Protein AF-A0A7S1D032-F1 (afdb_monomer)

pLDDT: mean 94.47, std 6.6, range [49.38, 98.5]

Radius of gyration: 14.84 Å; Cα contacts (8 Å, |Δi|>4): 258; chains: 1; bounding box: 44×25×44 Å

Secondary structure (DSSP, 8-state):
-EEEEEEEEEEEEEEEE-TTS-EEEEEEEEEEETTEEEEEEEETHHHHHHHHHHHTT-EEEEEEEEEEEETTTEEEEEEEEEEEEEESP-S-TTSPPPPS---TT-BGGG--GGGTTT-

Sequence (119 aa):
GCLCRLVGDVNVVVDKLRVDRSRVRLAEVSVGDETGTVSLRARDDQIDVLQEVSQRSGAVVLRNCTLELFQGKHIRLAVTKWGKLSTYPDSVASTPPPPSTMNRNRNFSLIDLSLVASE

Mean predicted aligned error: 3.56 Å

Foldseek 3Di:
DKDKWWWADWAWPDWDQDPVRDTWTWIFIWIFAPVATATAIDIDVRSVQSVVRHVVRFIKMKAQWDWDDDVNFFTYIYRDPPMDIDGPPPPDPPDDDYHPDHDHVHYRRPGGVVVVVVD

Nearest PDB structures (foldseek):
  8oej-assembly1_D  TM=6.886E-01  e=6.478E-03  Pyrococcus abyssi
  8aaj-assembly1_A  TM=7.249E-01  e=1.048E-02  Pyrococcus abyssi GE5
  8oel-assembly1_D  TM=6.886E-01  e=9.938E-03  Pyrococcus abyssi
  8aa9-assembly1_B  TM=6.914E-01  e=1.167E-02  Pyrococcus abyssi GE5
  8c5z-assembly1_A  TM=6.652E-01  e=2.897E-02  Pyrococcus abyssi

InterPro domains:
  IPR012340 Nucleic acid-binding, OB-fold [G3DSA:2.40.50.140] (2-110)
  IPR012340 Nucleic acid-binding, OB-fold [SSF50249] (15-94)
  IPR048970 Single-stranded DNA binding protein Ssb-like, OB fold [PF21473] (19-86)

Solvent-accessible surface area (backbone atoms only — not comparable to full-atom values): 6580 Å² total; per-residue (Å²): 119,73,45,48,27,31,36,48,59,74,45,77,77,40,79,45,76,45,96,88,67,50,72,49,39,32,25,47,25,38,31,27,24,70,89,19,25,36,32,30,58,33,48,52,73,52,43,58,56,48,48,58,30,25,78,67,67,31,31,35,36,39,30,51,61,44,80,44,68,48,93,80,30,21,47,27,37,35,69,40,98,87,29,48,82,43,56,60,86,73,90,51,90,85,60,66,75,61,53,92,47,60,28,77,91,41,48,56,38,72,45,54,47,64,74,62,75,73,114

Structure (mmCIF, N/CA/C/O backbone):
data_AF-A0A7S1D032-F1
#
_entry.id   AF-A0A7S1D032-F1
#
loop_
_atom_site.group_PDB
_atom_site.id
_atom_site.type_symbol
_atom_site.label_atom_id
_atom_site.label_alt_id
_atom_site.label_comp_id
_atom_site.label_asym_id
_atom_site.label_entity_id
_atom_site.label_seq_id
_atom_site.pdbx_PDB_ins_code
_atom_site.Cartn_x
_atom_site.Cartn_y
_atom_site.Cartn_z
_atom_site.occupancy
_atom_site.B_iso_or_equiv
_atom_site.auth_seq_id
_atom_site.auth_comp_id
_atom_site.auth_asym_id
_atom_site.auth_atom_id
_atom_site.pdbx_PDB_model_num
ATOM 1 N N . GLY A 1 1 ? -0.902 15.199 6.324 1.00 68.06 1 GLY A N 1
ATOM 2 C CA . GLY A 1 1 ? -0.814 14.226 7.433 1.00 68.06 1 GLY A CA 1
ATOM 3 C C . GLY A 1 1 ? 0.009 13.026 7.003 1.00 68.06 1 GLY A C 1
ATOM 4 O O . GLY A 1 1 ? 0.140 12.807 5.802 1.00 68.06 1 GLY A O 1
ATOM 5 N N . CYS A 1 2 ? 0.589 12.287 7.950 1.00 85.19 2 CYS A N 1
ATOM 6 C CA . CYS A 1 2 ? 1.261 11.011 7.684 1.00 85.19 2 CYS A CA 1
ATOM 7 C C . CYS A 1 2 ? 0.468 9.864 8.3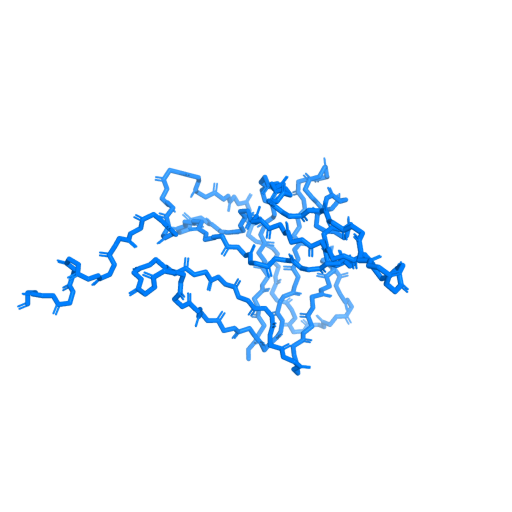24 1.00 85.19 2 CYS A C 1
ATOM 9 O O . CYS A 1 2 ? -0.165 10.061 9.360 1.00 85.19 2 CYS A O 1
ATOM 11 N N . LEU A 1 3 ? 0.475 8.693 7.692 1.00 91.31 3 LEU A N 1
ATOM 12 C CA . LEU A 1 3 ? -0.142 7.473 8.206 1.00 91.31 3 LEU A CA 1
ATOM 13 C C . LEU A 1 3 ? 0.965 6.447 8.447 1.00 91.31 3 LEU A C 1
ATOM 15 O O . LEU A 1 3 ? 1.665 6.086 7.507 1.00 91.31 3 LEU A O 1
ATOM 19 N N . CYS A 1 4 ? 1.121 5.973 9.681 1.00 96.38 4 CYS A N 1
ATOM 20 C CA . CYS A 1 4 ? 1.956 4.812 9.990 1.00 96.38 4 CYS A CA 1
ATOM 21 C C . CYS A 1 4 ? 1.050 3.576 10.025 1.00 96.38 4 CYS A C 1
ATOM 23 O O . CYS A 1 4 ? 0.083 3.564 10.789 1.00 96.38 4 CYS A O 1
ATOM 25 N N . ARG A 1 5 ? 1.266 2.590 9.151 1.00 97.81 5 ARG A N 1
ATOM 26 C CA . ARG A 1 5 ? 0.374 1.426 8.997 1.00 97.81 5 ARG A CA 1
ATOM 27 C C . ARG A 1 5 ? 1.156 0.130 8.909 1.00 97.81 5 ARG A C 1
ATOM 29 O O . ARG A 1 5 ? 2.201 0.090 8.262 1.00 97.81 5 ARG A O 1
ATOM 36 N N . LEU A 1 6 ? 0.631 -0.916 9.545 1.00 98.44 6 LEU A N 1
ATOM 37 C CA . LEU A 1 6 ? 1.171 -2.266 9.426 1.00 98.44 6 LEU A CA 1
ATOM 38 C C . LEU A 1 6 ? 0.959 -2.786 8.006 1.00 98.44 6 LEU A C 1
ATOM 40 O O . LEU A 1 6 ? -0.040 -2.453 7.363 1.00 98.44 6 LEU A O 1
ATOM 44 N N . VAL A 1 7 ? 1.904 -3.595 7.533 1.00 98.50 7 VAL A N 1
ATOM 45 C CA . VAL A 1 7 ? 1.847 -4.230 6.214 1.00 98.50 7 VAL A CA 1
ATOM 46 C C . VAL A 1 7 ? 1.477 -5.698 6.377 1.00 98.50 7 VAL A C 1
ATOM 48 O O . VAL A 1 7 ? 2.107 -6.437 7.128 1.00 98.50 7 VAL A O 1
ATOM 51 N N . GLY A 1 8 ? 0.429 -6.104 5.672 1.00 98.06 8 GLY A N 1
ATOM 52 C CA . GLY A 1 8 ? -0.022 -7.479 5.544 1.00 98.06 8 GLY A CA 1
ATOM 53 C C . GLY A 1 8 ? 0.422 -8.093 4.227 1.00 98.06 8 GLY A C 1
ATOM 54 O O . GLY A 1 8 ? 1.563 -7.940 3.797 1.00 98.06 8 GLY A O 1
ATOM 55 N N . ASP A 1 9 ? -0.500 -8.806 3.594 1.00 97.81 9 ASP A N 1
ATOM 56 C CA . ASP A 1 9 ? -0.196 -9.636 2.434 1.00 97.81 9 ASP A CA 1
ATOM 57 C C . ASP A 1 9 ? 0.066 -8.763 1.199 1.00 97.81 9 ASP A C 1
ATOM 59 O O . ASP A 1 9 ? -0.641 -7.778 0.962 1.00 97.81 9 ASP A O 1
ATOM 63 N N . VAL A 1 10 ? 1.082 -9.132 0.415 1.00 98.38 10 VAL A N 1
ATOM 64 C CA . VAL A 1 10 ? 1.471 -8.452 -0.828 1.00 98.38 10 VAL A CA 1
ATOM 65 C C . VAL A 1 10 ? 1.126 -9.351 -2.010 1.00 98.38 10 VAL A C 1
ATOM 67 O O . VAL A 1 10 ? 1.784 -10.364 -2.234 1.00 98.38 10 VAL A O 1
ATOM 70 N N . ASN A 1 11 ? 0.111 -8.972 -2.784 1.00 98.00 11 ASN A N 1
ATOM 71 C CA . ASN A 1 11 ? -0.338 -9.726 -3.951 1.00 98.00 11 ASN A CA 1
ATOM 72 C C . ASN A 1 11 ? 0.012 -8.985 -5.248 1.00 98.00 11 ASN A C 1
ATOM 74 O O . ASN A 1 11 ? -0.618 -7.979 -5.582 1.00 98.00 11 ASN A O 1
ATOM 78 N N . VAL A 1 12 ? 1.007 -9.473 -5.993 1.00 97.69 12 VAL A N 1
ATOM 79 C CA . VAL A 1 12 ? 1.386 -8.905 -7.296 1.00 97.69 12 VAL A CA 1
ATOM 80 C C . VAL A 1 12 ? 0.344 -9.306 -8.339 1.00 97.69 12 VAL A C 1
ATOM 82 O O . VAL A 1 12 ? 0.277 -10.453 -8.765 1.00 97.69 12 VAL A O 1
ATOM 85 N N . VAL A 1 13 ? -0.469 -8.339 -8.760 1.00 96.94 13 VAL A N 1
ATOM 86 C CA . VAL A 1 13 ? -1.584 -8.541 -9.701 1.00 96.94 13 VAL A CA 1
ATOM 87 C C . VAL A 1 13 ? -1.207 -8.238 -11.149 1.00 96.94 13 VAL A C 1
ATOM 89 O O . VAL A 1 13 ? -1.866 -8.703 -12.077 1.00 96.94 13 VAL A O 1
ATOM 92 N N . VAL A 1 14 ? -0.151 -7.452 -11.368 1.00 96.75 14 VAL A N 1
ATOM 93 C CA . VAL A 1 14 ? 0.427 -7.225 -12.695 1.00 96.75 14 VAL A CA 1
ATOM 94 C C . VAL A 1 14 ? 1.936 -7.292 -12.584 1.00 96.75 14 VAL A C 1
ATOM 96 O O . VAL A 1 14 ? 2.529 -6.582 -11.779 1.00 96.75 14 VAL A O 1
ATOM 99 N N . ASP A 1 15 ? 2.544 -8.089 -13.452 1.00 96.06 15 ASP A N 1
ATOM 100 C CA . ASP A 1 15 ? 3.977 -8.082 -13.701 1.00 96.06 15 ASP A CA 1
ATOM 101 C C . ASP A 1 15 ? 4.200 -8.332 -15.191 1.00 96.06 15 ASP A C 1
ATOM 103 O O . ASP A 1 15 ? 3.941 -9.425 -15.700 1.00 96.06 15 ASP A O 1
ATOM 107 N N . LYS A 1 16 ? 4.542 -7.275 -15.928 1.00 94.75 16 LYS A N 1
ATOM 108 C CA . LYS A 1 16 ? 4.633 -7.326 -17.391 1.00 94.75 16 LYS A CA 1
ATOM 109 C C . LYS A 1 16 ? 5.862 -6.591 -17.887 1.00 94.75 16 LYS A C 1
ATOM 111 O O . LYS A 1 16 ? 6.119 -5.458 -17.483 1.00 94.75 16 LYS A O 1
ATOM 116 N N . LEU A 1 17 ? 6.563 -7.212 -18.830 1.00 94.44 17 LEU A N 1
ATOM 117 C CA . LEU A 1 17 ? 7.603 -6.572 -19.626 1.00 94.44 17 LEU A CA 1
ATOM 118 C C . LEU A 1 17 ? 6.966 -5.966 -20.883 1.00 94.44 17 LEU A C 1
ATOM 120 O O . LEU A 1 17 ? 6.249 -6.651 -21.614 1.00 94.44 17 LEU A O 1
ATOM 124 N N . ARG A 1 18 ? 7.194 -4.678 -21.125 1.00 91.12 18 ARG A N 1
ATOM 125 C CA . ARG A 1 18 ? 6.762 -3.985 -22.340 1.00 91.12 18 ARG A CA 1
ATOM 126 C C . ARG A 1 18 ? 7.750 -4.212 -23.486 1.00 91.12 18 ARG A C 1
ATOM 128 O O . ARG A 1 18 ? 8.882 -4.645 -23.284 1.00 91.12 18 ARG A O 1
ATOM 135 N N . VAL A 1 19 ? 7.320 -3.865 -24.702 1.00 92.12 19 VAL A N 1
ATOM 136 C CA . VAL A 1 19 ? 8.142 -3.936 -25.926 1.00 92.12 19 VAL A CA 1
ATOM 137 C C . VAL A 1 19 ? 9.397 -3.060 -25.818 1.00 92.12 19 VAL A C 1
ATOM 139 O O . VAL A 1 19 ? 10.464 -3.452 -26.278 1.00 92.12 19 VAL A O 1
ATOM 142 N N . ASP A 1 20 ? 9.296 -1.915 -25.139 1.00 92.19 20 ASP A N 1
ATOM 143 C CA . ASP A 1 20 ? 10.415 -1.005 -24.851 1.00 92.19 20 ASP A CA 1
ATOM 144 C C . ASP A 1 20 ? 11.343 -1.496 -23.718 1.00 92.19 20 ASP A C 1
ATOM 146 O O . ASP A 1 20 ? 12.226 -0.762 -23.283 1.00 92.19 20 ASP A O 1
ATOM 150 N N . ARG A 1 21 ? 11.151 -2.734 -23.236 1.00 90.88 21 ARG A N 1
ATOM 151 C CA . ARG A 1 21 ? 11.839 -3.357 -22.092 1.00 90.88 21 ARG A CA 1
ATOM 152 C C . ARG A 1 21 ? 11.560 -2.707 -20.734 1.00 90.88 21 ARG A C 1
ATOM 154 O O . ARG A 1 21 ? 12.134 -3.148 -19.739 1.00 90.88 21 ARG A O 1
ATOM 161 N N . SER A 1 22 ? 10.658 -1.729 -20.644 1.00 91.94 22 SER A N 1
ATOM 162 C CA . SER A 1 22 ? 10.177 -1.262 -19.343 1.00 91.94 22 SER A CA 1
ATOM 163 C C . SER A 1 22 ? 9.344 -2.355 -18.670 1.00 91.94 22 SER A C 1
ATOM 165 O O . SER A 1 22 ? 8.541 -3.038 -19.310 1.00 91.94 22 SER A O 1
ATOM 167 N N . ARG A 1 23 ? 9.532 -2.550 -17.363 1.00 93.81 23 ARG A N 1
ATOM 168 C CA . ARG A 1 23 ? 8.721 -3.471 -16.558 1.00 93.81 23 ARG A CA 1
ATOM 169 C C . ARG A 1 23 ? 7.653 -2.672 -15.826 1.00 93.81 23 ARG A C 1
ATOM 171 O O . ARG A 1 23 ? 7.942 -1.613 -15.286 1.00 93.81 23 ARG A O 1
ATOM 178 N N . VAL A 1 24 ? 6.427 -3.177 -15.818 1.00 94.75 24 VAL A N 1
ATOM 179 C CA . VAL A 1 24 ? 5.320 -2.625 -15.032 1.00 94.75 24 VAL A CA 1
ATOM 180 C C . VAL A 1 24 ? 4.968 -3.624 -13.971 1.00 94.75 24 VAL A C 1
ATOM 182 O O . VAL A 1 24 ? 4.543 -4.735 -14.306 1.00 94.75 24 VAL A O 1
ATOM 185 N N . ARG A 1 25 ? 5.077 -3.212 -12.711 1.00 97.00 25 ARG A N 1
ATOM 186 C CA . ARG A 1 25 ? 4.586 -4.019 -11.602 1.00 97.00 25 ARG A CA 1
ATOM 187 C C . ARG A 1 25 ? 3.483 -3.293 -10.852 1.00 97.00 25 ARG A C 1
ATOM 189 O O . ARG A 1 25 ? 3.562 -2.093 -10.597 1.00 97.00 25 ARG A O 1
ATOM 196 N N . LEU A 1 26 ? 2.447 -4.041 -10.501 1.00 97.19 26 LEU A N 1
ATOM 197 C CA . LEU A 1 26 ? 1.343 -3.582 -9.675 1.00 97.19 26 LEU A CA 1
ATOM 198 C C . LEU A 1 26 ? 1.020 -4.648 -8.638 1.00 97.19 26 LEU A C 1
ATOM 200 O O . LEU A 1 26 ? 0.791 -5.801 -9.002 1.00 97.19 26 LEU A O 1
ATOM 204 N N . ALA A 1 27 ? 0.926 -4.247 -7.377 1.00 98.12 27 ALA A N 1
ATOM 205 C CA . ALA A 1 27 ? 0.461 -5.108 -6.304 1.00 98.12 27 ALA A CA 1
ATOM 206 C C . ALA A 1 27 ? -0.726 -4.490 -5.561 1.00 98.12 27 ALA A C 1
ATOM 208 O O . ALA A 1 27 ? -0.805 -3.270 -5.388 1.00 98.12 27 ALA A O 1
ATOM 209 N N . GLU A 1 28 ? -1.630 -5.352 -5.105 1.00 97.88 28 GLU A N 1
ATOM 210 C CA . GLU A 1 28 ? -2.549 -5.033 -4.020 1.00 97.88 28 GLU A CA 1
ATOM 211 C C . GLU A 1 28 ? -1.914 -5.478 -2.706 1.00 97.88 28 GLU A C 1
ATOM 213 O O . GLU A 1 28 ? -1.533 -6.639 -2.554 1.00 97.88 28 GLU A O 1
ATOM 218 N N . VAL A 1 29 ? -1.778 -4.546 -1.767 1.00 98.50 29 VAL A N 1
ATOM 219 C CA . VAL A 1 29 ? -1.124 -4.791 -0.482 1.00 98.50 29 VAL A CA 1
ATOM 220 C C . VAL A 1 29 ? -2.085 -4.479 0.647 1.00 98.50 29 VAL A C 1
ATOM 222 O O . VAL A 1 29 ? -2.562 -3.353 0.748 1.00 98.50 29 VAL A O 1
ATOM 225 N N . SER A 1 30 ? -2.367 -5.445 1.516 1.00 98.25 30 SER A N 1
ATOM 226 C CA . SER A 1 30 ? -3.163 -5.171 2.714 1.00 98.25 30 SER A CA 1
ATOM 227 C C . SER A 1 30 ? -2.364 -4.271 3.652 1.00 98.25 30 SER A C 1
ATOM 229 O O . SER A 1 30 ? -1.270 -4.640 4.069 1.00 98.25 30 SER A O 1
ATOM 231 N N . VAL A 1 31 ? -2.909 -3.118 4.028 1.00 98.38 31 VAL A N 1
ATOM 232 C CA . VAL A 1 31 ? -2.348 -2.259 5.080 1.00 98.38 31 VAL A CA 1
ATOM 233 C C . VAL A 1 31 ? -3.429 -1.886 6.081 1.00 98.38 31 VAL A C 1
ATOM 235 O O . VAL A 1 31 ? -4.604 -1.791 5.722 1.00 98.38 31 VAL A O 1
ATOM 238 N N . GLY A 1 32 ? -3.063 -1.669 7.340 1.00 97.81 32 GLY A N 1
ATOM 239 C CA . GLY A 1 32 ? -4.078 -1.388 8.347 1.00 97.81 32 GLY A CA 1
ATOM 240 C C . GLY A 1 32 ? -3.567 -1.144 9.755 1.00 97.81 32 GLY 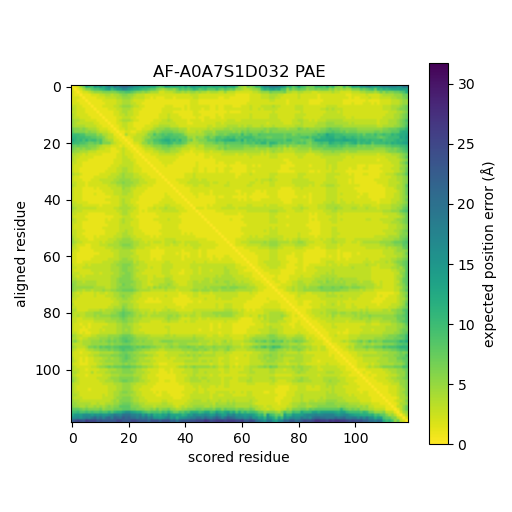A C 1
ATOM 241 O O . GLY A 1 32 ? -2.369 -0.987 10.004 1.00 97.81 32 GLY A O 1
ATOM 242 N N . ASP A 1 33 ? -4.542 -1.077 10.646 1.00 97.69 33 ASP A N 1
ATOM 243 C CA . ASP A 1 33 ? -4.422 -0.895 12.087 1.00 97.69 33 ASP A CA 1
ATOM 244 C C . ASP A 1 33 ? -5.538 -1.706 12.780 1.00 97.69 33 ASP A C 1
ATOM 246 O O . ASP A 1 33 ? -6.217 -2.531 12.153 1.00 97.69 33 ASP A O 1
ATOM 250 N N . GLU A 1 34 ? -5.733 -1.518 14.080 1.00 97.69 34 GLU A N 1
ATOM 251 C CA . GLU A 1 34 ? -6.760 -2.212 14.858 1.00 97.69 34 GLU A CA 1
ATOM 252 C C . GLU A 1 34 ? -8.194 -1.943 14.363 1.00 97.69 34 GLU A C 1
ATOM 254 O O . GLU A 1 34 ? -9.101 -2.745 14.607 1.00 97.69 34 GLU A O 1
ATOM 259 N N . THR A 1 35 ? -8.420 -0.843 13.636 1.00 97.19 35 THR A N 1
ATOM 260 C CA . THR A 1 35 ? -9.753 -0.456 13.156 1.00 97.19 35 THR A CA 1
ATOM 261 C C . THR A 1 35 ? -10.175 -1.223 11.907 1.00 97.19 35 THR A C 1
ATOM 263 O O . THR A 1 35 ? -11.377 -1.375 11.666 1.00 97.19 35 THR A O 1
ATOM 266 N N . GLY A 1 36 ? -9.210 -1.729 11.135 1.00 97.75 36 GLY A N 1
ATOM 267 C CA . GLY A 1 36 ? -9.440 -2.506 9.927 1.00 97.75 36 GLY A CA 1
ATOM 268 C C . GLY A 1 36 ? -8.274 -2.459 8.944 1.00 97.75 36 GLY A C 1
ATOM 269 O O . GLY A 1 36 ? -7.179 -1.971 9.230 1.00 97.75 36 GLY A O 1
ATOM 270 N N . THR A 1 37 ? -8.538 -2.978 7.751 1.00 98.19 37 THR A N 1
ATOM 271 C CA . THR A 1 37 ? -7.588 -3.079 6.641 1.00 98.19 37 THR A CA 1
ATOM 272 C C . THR A 1 37 ? -8.130 -2.425 5.380 1.00 98.19 37 THR A C 1
ATOM 274 O O . THR A 1 37 ? -9.339 -2.362 5.153 1.00 98.19 37 THR A O 1
ATOM 277 N N . VAL A 1 38 ? -7.219 -1.934 4.547 1.00 98.06 38 VAL A N 1
ATOM 278 C CA . VAL A 1 38 ? -7.493 -1.408 3.210 1.00 98.06 38 VAL A CA 1
ATOM 279 C C . VAL A 1 38 ? -6.381 -1.857 2.266 1.00 98.06 38 VAL A C 1
ATOM 281 O O . VAL A 1 38 ? -5.213 -1.926 2.644 1.00 98.06 38 VAL A O 1
ATOM 284 N N . SER A 1 39 ? -6.730 -2.158 1.023 1.00 98.19 39 SER A N 1
ATOM 285 C CA . SER A 1 39 ? -5.772 -2.484 -0.027 1.00 98.19 39 SER A CA 1
ATOM 286 C C . SER A 1 39 ? -5.081 -1.210 -0.527 1.00 98.19 39 SER A C 1
ATOM 288 O O . SER A 1 39 ? -5.713 -0.318 -1.098 1.00 98.19 39 SER A O 1
ATOM 290 N N . LEU A 1 40 ? -3.767 -1.139 -0.335 1.00 98.38 40 LEU A N 1
ATOM 291 C CA . LEU A 1 40 ? -2.850 -0.181 -0.939 1.00 98.38 40 LEU A CA 1
ATOM 292 C C . LEU A 1 40 ? -2.460 -0.650 -2.344 1.00 98.38 40 LEU A C 1
ATOM 294 O O . LEU A 1 40 ? -2.035 -1.788 -2.541 1.00 98.38 40 LEU A O 1
ATOM 298 N N . ARG A 1 41 ? -2.565 0.247 -3.322 1.00 97.69 41 ARG A N 1
ATOM 299 C CA . ARG A 1 41 ? -2.114 0.027 -4.696 1.00 97.69 41 ARG A CA 1
ATOM 300 C C . ARG A 1 41 ? -0.636 0.410 -4.821 1.00 97.69 41 ARG A C 1
ATOM 302 O O . ARG A 1 41 ? -0.319 1.591 -4.953 1.00 97.69 41 ARG A O 1
ATOM 309 N N . ALA A 1 42 ? 0.251 -0.582 -4.804 1.00 97.50 42 ALA A N 1
ATOM 310 C CA . ALA A 1 42 ? 1.700 -0.389 -4.879 1.00 97.50 42 ALA A CA 1
ATOM 311 C C . ALA A 1 42 ? 2.231 -0.612 -6.300 1.00 97.50 42 ALA A C 1
ATOM 313 O O . ALA A 1 42 ? 1.755 -1.501 -7.008 1.00 97.50 42 ALA A O 1
ATOM 314 N N . ARG A 1 43 ? 3.214 0.189 -6.720 1.00 95.56 43 ARG A N 1
ATOM 315 C CA . ARG A 1 43 ? 3.836 0.105 -8.049 1.00 95.56 43 ARG A CA 1
ATOM 316 C C . ARG A 1 43 ? 5.345 -0.032 -7.952 1.00 95.56 43 ARG A C 1
ATOM 318 O O . ARG A 1 43 ? 5.961 0.606 -7.102 1.00 95.56 43 ARG A O 1
ATOM 325 N N . ASP A 1 44 ? 5.905 -0.810 -8.871 1.00 94.75 44 ASP A N 1
ATOM 326 C CA . ASP A 1 44 ? 7.347 -0.916 -9.099 1.00 94.75 44 ASP A CA 1
ATOM 327 C C . ASP A 1 44 ? 8.123 -1.109 -7.780 1.00 94.75 44 ASP A C 1
ATOM 329 O O . ASP A 1 44 ? 7.822 -2.049 -7.046 1.00 94.75 44 ASP A O 1
ATOM 333 N N . ASP A 1 45 ? 9.070 -0.232 -7.447 1.00 94.94 45 ASP A N 1
ATOM 334 C CA . ASP A 1 45 ? 9.950 -0.370 -6.273 1.00 94.94 45 ASP A CA 1
ATOM 335 C C . ASP A 1 45 ? 9.205 -0.318 -4.927 1.00 94.94 45 ASP A C 1
ATOM 337 O O . ASP A 1 45 ? 9.694 -0.816 -3.914 1.00 94.94 45 ASP A O 1
ATOM 341 N N . GLN A 1 46 ? 7.985 0.236 -4.890 1.00 96.62 46 GLN A N 1
ATOM 342 C CA . GLN A 1 46 ? 7.152 0.192 -3.682 1.00 96.62 46 GLN A CA 1
ATOM 343 C C . GLN A 1 46 ? 6.825 -1.250 -3.284 1.00 96.62 46 GLN A C 1
ATOM 345 O O . GLN A 1 46 ? 6.641 -1.530 -2.103 1.00 96.62 46 GLN A O 1
ATOM 350 N N . ILE A 1 47 ? 6.723 -2.151 -4.265 1.00 97.94 47 ILE A N 1
ATOM 351 C CA . ILE A 1 47 ? 6.373 -3.555 -4.046 1.00 97.94 47 ILE A CA 1
ATOM 352 C C . ILE A 1 47 ? 7.507 -4.255 -3.310 1.00 97.94 47 ILE A C 1
ATOM 354 O O . ILE A 1 47 ? 7.235 -4.948 -2.336 1.00 97.94 47 ILE A O 1
ATOM 358 N N . ASP A 1 48 ? 8.752 -4.021 -3.723 1.00 97.12 48 ASP A N 1
ATOM 359 C CA . ASP A 1 48 ? 9.925 -4.636 -3.096 1.00 97.12 48 ASP A CA 1
ATOM 360 C C . ASP A 1 48 ? 10.031 -4.197 -1.626 1.00 97.12 48 ASP A C 1
ATOM 362 O O . ASP A 1 48 ? 10.103 -5.032 -0.724 1.00 97.12 48 ASP A O 1
ATOM 366 N N . VAL A 1 49 ? 9.877 -2.891 -1.362 1.00 97.56 49 VAL A N 1
ATOM 367 C CA . VAL A 1 49 ? 9.844 -2.346 0.008 1.00 97.56 49 VAL A CA 1
ATOM 368 C C . VAL A 1 49 ? 8.723 -2.978 0.837 1.00 97.56 49 VAL A C 1
ATOM 370 O O . VAL A 1 49 ? 8.923 -3.346 1.994 1.00 97.56 49 VAL A O 1
ATOM 373 N N . LEU A 1 50 ? 7.520 -3.109 0.276 1.00 98.25 50 LEU A N 1
ATOM 374 C CA . LEU A 1 50 ? 6.379 -3.673 0.998 1.00 98.25 50 LEU A CA 1
ATOM 375 C C . LEU A 1 50 ? 6.529 -5.175 1.249 1.00 98.25 50 LEU A C 1
ATOM 377 O O . LEU A 1 50 ? 6.077 -5.644 2.291 1.00 98.25 50 LEU A O 1
ATOM 381 N N . GLN A 1 51 ? 7.177 -5.922 0.354 1.00 98.31 51 GLN A N 1
ATOM 382 C CA . GLN A 1 51 ? 7.493 -7.335 0.573 1.00 98.3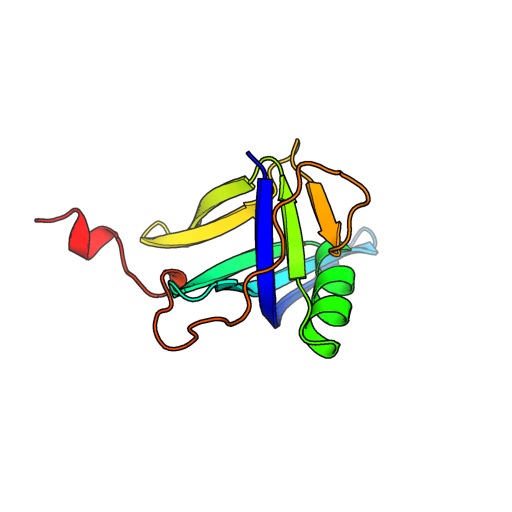1 51 GLN A CA 1
ATOM 383 C C . GLN A 1 51 ? 8.452 -7.509 1.750 1.00 98.31 51 GLN A C 1
ATOM 385 O O . GLN A 1 51 ? 8.170 -8.304 2.645 1.00 98.31 51 GLN A O 1
ATOM 390 N N . GLU A 1 52 ? 9.530 -6.726 1.804 1.00 97.88 52 GLU A N 1
ATOM 391 C CA . GLU A 1 52 ? 10.477 -6.757 2.924 1.00 97.88 52 GLU A CA 1
ATOM 392 C C . GLU A 1 52 ? 9.800 -6.393 4.251 1.00 97.88 52 GLU A C 1
ATOM 394 O O . GLU A 1 52 ? 9.989 -7.062 5.271 1.00 97.88 52 GLU A O 1
ATOM 399 N N . VAL A 1 53 ? 8.962 -5.350 4.249 1.00 97.94 53 VAL A N 1
ATOM 400 C CA . VAL A 1 53 ? 8.227 -4.938 5.451 1.00 97.94 53 VAL A CA 1
ATOM 401 C C . VAL A 1 53 ? 7.206 -5.997 5.873 1.00 97.94 53 VAL A C 1
ATOM 403 O O . VAL A 1 53 ? 7.081 -6.260 7.069 1.00 97.94 53 VAL A O 1
ATOM 406 N N . SER A 1 54 ? 6.512 -6.626 4.924 1.00 97.62 54 SER A N 1
ATOM 407 C CA . SER A 1 54 ? 5.550 -7.704 5.182 1.00 97.62 54 SER A CA 1
ATOM 408 C C . SER A 1 54 ? 6.221 -8.919 5.832 1.00 97.62 54 SER A C 1
ATOM 410 O O . SER A 1 54 ? 5.756 -9.401 6.865 1.00 97.62 54 SER A O 1
ATOM 412 N N . GLN A 1 55 ? 7.374 -9.358 5.310 1.00 96.81 55 GLN A N 1
ATOM 413 C CA . GLN A 1 55 ? 8.121 -10.513 5.833 1.00 96.81 55 GLN A CA 1
ATOM 414 C C . GLN A 1 55 ? 8.527 -10.351 7.302 1.00 96.81 55 GLN A C 1
ATOM 416 O O . GLN A 1 55 ? 8.519 -11.317 8.062 1.00 96.81 55 GLN A O 1
ATOM 421 N N . ARG A 1 56 ? 8.847 -9.123 7.721 1.00 95.81 56 ARG A N 1
ATOM 422 C CA . ARG A 1 56 ? 9.191 -8.804 9.115 1.00 95.81 56 ARG A CA 1
ATOM 423 C C . ARG A 1 56 ? 7.999 -8.350 9.963 1.00 95.81 56 ARG A C 1
ATOM 425 O O . ARG A 1 56 ? 8.211 -7.860 11.068 1.00 95.81 56 ARG A O 1
ATOM 432 N N . SER A 1 57 ? 6.769 -8.461 9.450 1.00 95.75 57 SER A N 1
ATOM 433 C CA . SER A 1 57 ? 5.542 -7.974 10.107 1.00 95.75 57 SER A CA 1
ATOM 434 C C . SER A 1 57 ? 5.640 -6.507 10.558 1.00 95.75 57 SER A C 1
ATOM 436 O O . SER A 1 57 ? 5.223 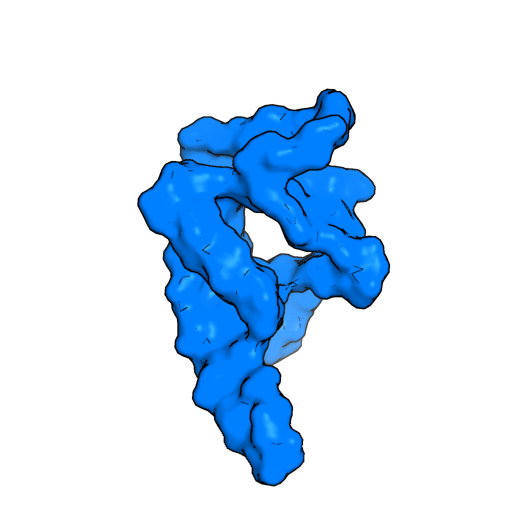-6.141 11.655 1.00 95.75 57 SER A O 1
ATOM 438 N N . GLY A 1 58 ? 6.264 -5.667 9.729 1.00 97.69 58 GLY A N 1
ATOM 439 C CA . GLY A 1 58 ? 6.574 -4.279 10.052 1.00 97.69 58 GLY A CA 1
ATOM 440 C C . GLY A 1 58 ? 5.514 -3.272 9.603 1.00 97.69 58 GLY A C 1
ATOM 441 O O . GLY A 1 58 ? 4.432 -3.614 9.124 1.00 97.69 58 GLY A O 1
ATOM 442 N N . ALA A 1 59 ? 5.873 -1.992 9.720 1.00 98.12 59 ALA A N 1
ATOM 443 C CA . ALA A 1 59 ? 5.046 -0.870 9.298 1.00 98.12 59 ALA A CA 1
ATOM 444 C C . ALA A 1 59 ? 5.723 0.004 8.238 1.00 98.12 59 ALA A C 1
ATOM 446 O O . ALA A 1 59 ? 6.954 0.114 8.172 1.00 98.12 59 ALA A O 1
ATOM 447 N N . VAL A 1 60 ? 4.888 0.678 7.452 1.00 97.88 60 VAL A N 1
ATOM 448 C CA . VAL A 1 60 ? 5.272 1.751 6.534 1.00 97.88 60 VAL A CA 1
ATOM 449 C C . VAL A 1 60 ? 4.686 3.083 6.975 1.00 97.88 60 VAL A C 1
ATOM 451 O O . VAL A 1 60 ? 3.624 3.152 7.594 1.00 97.88 60 VAL A O 1
ATOM 454 N N . VAL A 1 61 ? 5.379 4.150 6.602 1.00 97.56 61 VAL A N 1
ATOM 455 C CA . VAL A 1 61 ? 4.942 5.533 6.733 1.00 97.56 61 VAL A CA 1
ATOM 456 C C . VAL A 1 61 ? 4.530 6.033 5.357 1.00 97.56 61 VAL A C 1
ATOM 458 O O . VAL A 1 61 ? 5.301 6.006 4.397 1.00 97.56 61 VAL A O 1
ATOM 461 N N . LEU A 1 62 ? 3.294 6.497 5.275 1.00 96.44 62 LEU A N 1
ATOM 462 C CA . LEU A 1 62 ? 2.636 6.951 4.064 1.00 96.44 62 LEU A CA 1
ATOM 463 C C . LEU A 1 62 ? 2.344 8.449 4.189 1.00 96.44 62 LEU A C 1
ATOM 465 O O . LEU A 1 62 ? 1.632 8.886 5.097 1.00 96.44 62 LEU A O 1
ATOM 469 N N . ARG A 1 63 ? 2.905 9.261 3.291 1.00 95.50 63 ARG A N 1
ATOM 470 C CA . ARG A 1 63 ? 2.722 10.723 3.255 1.00 95.50 63 ARG A CA 1
ATOM 471 C C . ARG A 1 63 ? 2.039 11.130 1.956 1.00 95.50 63 ARG A C 1
ATOM 473 O O . ARG A 1 63 ? 2.374 10.596 0.903 1.00 95.50 63 ARG A O 1
ATOM 480 N N . ASN A 1 64 ? 1.099 12.074 2.040 1.00 94.50 64 ASN A N 1
ATOM 481 C CA . ASN A 1 64 ? 0.267 12.552 0.923 1.00 94.50 64 ASN A CA 1
ATOM 482 C C . ASN A 1 64 ? -0.336 11.397 0.106 1.00 94.50 64 ASN A C 1
ATOM 484 O O . ASN A 1 64 ? -0.068 11.236 -1.087 1.00 94.50 64 ASN A O 1
ATOM 488 N N . CYS A 1 65 ? -1.122 10.564 0.783 1.00 95.00 65 CYS A N 1
ATOM 489 C CA . CYS A 1 65 ? -1.873 9.476 0.167 1.00 95.00 65 CYS A CA 1
ATOM 490 C C . CYS A 1 65 ? -3.319 9.887 -0.082 1.00 95.00 65 CYS A C 1
ATOM 492 O O . CYS A 1 65 ? -3.820 10.830 0.529 1.00 95.00 65 CYS A O 1
ATOM 494 N N . THR A 1 66 ? -3.972 9.165 -0.980 1.00 95.19 66 THR A N 1
ATOM 495 C CA . THR A 1 66 ? -5.364 9.375 -1.364 1.00 95.19 66 THR A CA 1
ATOM 496 C C . THR A 1 66 ? -6.115 8.053 -1.336 1.00 95.19 66 THR A C 1
ATOM 498 O O . THR A 1 66 ? -5.514 6.989 -1.501 1.00 95.19 66 THR A O 1
ATOM 501 N N . LEU A 1 67 ? -7.430 8.124 -1.147 1.00 95.19 67 LEU A N 1
ATOM 502 C CA . LEU A 1 67 ? -8.320 7.015 -1.458 1.00 95.19 67 LEU A CA 1
ATOM 503 C C . LEU A 1 67 ? -8.773 7.154 -2.914 1.00 95.19 67 LEU A C 1
ATOM 505 O O . LEU A 1 67 ? -9.143 8.242 -3.351 1.00 95.19 67 LEU A O 1
ATOM 509 N N . GLU A 1 68 ? -8.716 6.061 -3.662 1.00 94.69 68 GLU A N 1
ATOM 510 C CA . GLU A 1 68 ? -9.150 5.970 -5.054 1.00 94.69 68 GLU A CA 1
ATOM 511 C C . GLU A 1 68 ? -10.239 4.907 -5.184 1.00 94.69 68 GLU A C 1
ATOM 513 O O . GLU A 1 68 ? -10.205 3.880 -4.501 1.00 94.69 68 GLU A O 1
ATOM 518 N N . LEU A 1 69 ? -11.189 5.133 -6.092 1.00 94.44 69 LEU A N 1
ATOM 519 C CA . LEU A 1 69 ? -12.188 4.130 -6.437 1.00 94.44 69 LEU A CA 1
ATOM 520 C C . LEU A 1 69 ? -11.617 3.145 -7.457 1.00 94.44 69 LEU A C 1
ATOM 522 O O . LEU A 1 69 ? -11.305 3.483 -8.598 1.00 94.44 69 LEU A O 1
ATOM 526 N N . PHE A 1 70 ? -11.541 1.891 -7.052 1.00 93.38 70 PHE A N 1
ATOM 527 C CA . PHE A 1 70 ? -11.321 0.747 -7.907 1.00 93.38 70 PHE A CA 1
ATOM 528 C C . PHE A 1 70 ? -12.651 0.267 -8.489 1.00 93.38 70 PHE A C 1
ATOM 530 O O . PHE A 1 70 ? -13.624 0.048 -7.764 1.00 93.38 70 PHE A O 1
ATOM 537 N N . GLN A 1 71 ? -12.691 0.143 -9.821 1.00 92.25 71 GLN A N 1
ATOM 538 C CA . GLN A 1 71 ? -13.886 -0.241 -10.588 1.00 92.25 71 GLN A CA 1
ATOM 539 C C . GLN A 1 71 ? -15.129 0.611 -10.259 1.00 92.25 71 GLN A C 1
ATOM 541 O O . GLN A 1 71 ? -16.257 0.141 -10.355 1.00 92.25 71 GLN A O 1
ATOM 546 N N . GLY A 1 72 ? -14.920 1.866 -9.840 1.00 92.56 72 GLY A N 1
ATOM 547 C CA . GLY A 1 72 ? -15.989 2.802 -9.479 1.00 92.56 72 GLY A CA 1
ATOM 548 C C . GLY A 1 72 ? -16.742 2.477 -8.183 1.00 92.56 72 GLY A C 1
ATOM 549 O O . GLY A 1 72 ? -17.695 3.179 -7.871 1.00 92.56 72 GLY A O 1
ATOM 550 N N . LYS A 1 73 ? -16.340 1.441 -7.434 1.00 95.06 73 LYS A N 1
ATOM 551 C CA . LYS A 1 73 ? -17.145 0.872 -6.338 1.00 95.06 73 LYS A CA 1
ATOM 552 C C . LYS A 1 73 ? -16.374 0.619 -5.052 1.00 95.06 73 LYS A C 1
ATOM 554 O O . LYS A 1 73 ? -16.892 0.859 -3.968 1.00 95.06 73 LYS A O 1
ATOM 559 N N . HIS A 1 74 ? -15.136 0.150 -5.159 1.00 96.50 74 HIS A N 1
ATOM 560 C CA . HIS A 1 74 ? -14.341 -0.269 -4.009 1.00 96.50 74 HIS A CA 1
ATOM 561 C C . HIS A 1 74 ? -13.224 0.719 -3.732 1.00 96.50 74 HIS A C 1
ATOM 563 O O . HIS A 1 74 ? -12.592 1.203 -4.662 1.00 96.50 74 HIS A O 1
ATOM 569 N N . ILE A 1 75 ? -12.908 0.987 -2.469 1.00 96.56 75 ILE A N 1
ATOM 570 C CA . ILE A 1 75 ? -11.801 1.894 -2.155 1.00 96.56 75 ILE A CA 1
ATOM 571 C C . ILE A 1 75 ? -10.448 1.182 -2.194 1.00 96.56 75 ILE A C 1
ATOM 573 O O . ILE A 1 75 ? -10.313 0.008 -1.821 1.00 96.56 75 ILE A O 1
ATOM 577 N N . ARG A 1 76 ? -9.427 1.920 -2.621 1.00 97.19 76 ARG A N 1
ATOM 578 C CA . ARG A 1 76 ? -8.008 1.576 -2.517 1.00 97.19 76 ARG A CA 1
ATOM 579 C C . ARG A 1 76 ? -7.239 2.766 -1.973 1.00 97.19 76 ARG A C 1
ATOM 581 O O . ARG A 1 76 ? -7.544 3.902 -2.316 1.00 97.19 76 ARG A O 1
ATOM 588 N N . LEU A 1 77 ? -6.228 2.511 -1.154 1.00 97.44 77 LEU A N 1
ATOM 589 C CA . LEU A 1 77 ? -5.255 3.530 -0.779 1.00 97.44 77 LEU A CA 1
ATOM 590 C C . LEU A 1 77 ? -4.204 3.642 -1.890 1.00 97.44 77 LEU A C 1
ATOM 592 O O . LEU A 1 77 ? -3.792 2.631 -2.457 1.00 97.44 77 LEU A O 1
ATOM 596 N N . ALA A 1 78 ? -3.747 4.850 -2.196 1.00 95.94 78 ALA A N 1
ATOM 597 C CA . ALA A 1 78 ? -2.669 5.081 -3.149 1.00 95.94 78 ALA A CA 1
ATOM 598 C C . ALA A 1 78 ? -1.763 6.222 -2.683 1.00 95.94 78 ALA A C 1
ATOM 600 O O . ALA A 1 78 ? -2.212 7.199 -2.077 1.00 95.94 78 ALA A O 1
ATOM 601 N N . VAL A 1 79 ? -0.472 6.111 -2.990 1.00 95.12 79 VAL A N 1
ATOM 602 C CA . VAL A 1 79 ? 0.488 7.200 -2.786 1.00 95.12 79 VAL A CA 1
ATOM 603 C C . VAL A 1 79 ? 0.398 8.132 -3.989 1.00 95.12 79 VAL A C 1
ATOM 605 O O . VAL A 1 79 ? 0.535 7.690 -5.129 1.00 95.12 79 VAL A O 1
ATOM 608 N N . THR A 1 80 ? 0.146 9.419 -3.751 1.00 93.12 80 THR A N 1
ATOM 609 C CA . THR A 1 80 ? 0.036 10.398 -4.843 1.00 93.12 80 THR A CA 1
ATOM 610 C C . THR A 1 80 ? 1.403 10.683 -5.476 1.00 93.12 80 THR A C 1
ATOM 612 O O . THR A 1 80 ? 2.443 10.332 -4.922 1.00 93.12 80 THR A O 1
ATOM 615 N N . LYS A 1 81 ? 1.429 11.406 -6.605 1.00 90.81 81 LYS A N 1
ATOM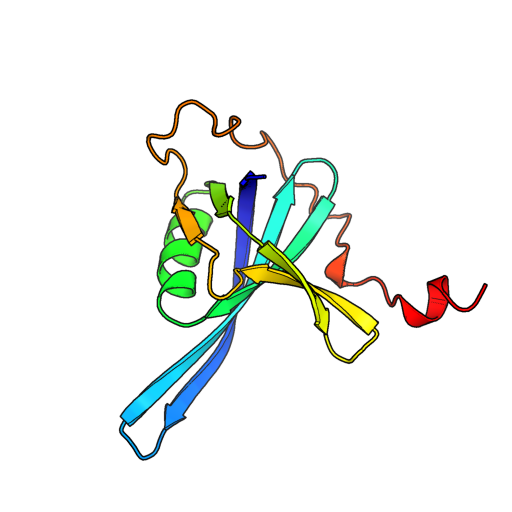 616 C CA . LYS A 1 81 ? 2.683 11.836 -7.259 1.00 90.81 81 LYS A CA 1
ATOM 617 C C . LYS A 1 81 ? 3.601 12.695 -6.372 1.00 90.81 81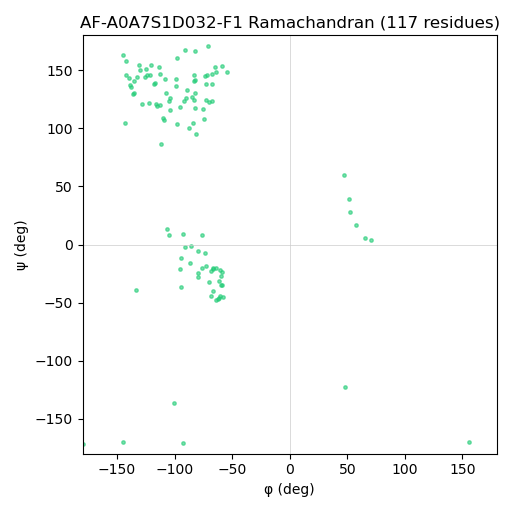 LYS A C 1
ATOM 619 O O . LYS A 1 81 ? 4.794 12.768 -6.624 1.00 90.81 81 LYS A O 1
ATOM 624 N N . TRP A 1 82 ? 3.037 13.354 -5.357 1.00 92.56 82 TRP A N 1
ATOM 625 C CA . TRP A 1 82 ? 3.762 14.155 -4.360 1.00 92.56 82 TRP A CA 1
ATOM 626 C C . TRP A 1 82 ? 3.865 13.443 -3.007 1.00 92.56 82 TRP A C 1
ATOM 628 O O . TRP A 1 82 ? 4.209 14.053 -1.990 1.00 92.56 82 TRP A O 1
ATOM 638 N N . GLY A 1 83 ? 3.452 12.180 -2.968 1.00 93.56 83 GLY A N 1
ATOM 639 C CA . GLY A 1 83 ? 3.491 11.343 -1.792 1.00 93.56 83 GLY A CA 1
ATOM 640 C C . GLY A 1 83 ? 4.778 10.557 -1.689 1.00 93.56 83 GLY A C 1
ATOM 641 O O . GLY A 1 83 ? 5.576 10.471 -2.620 1.00 93.56 83 GLY A O 1
ATOM 642 N N . LYS A 1 84 ? 4.977 9.989 -0.506 1.00 94.44 84 LYS A N 1
ATOM 643 C CA . LYS A 1 84 ? 6.137 9.164 -0.197 1.00 94.44 84 LYS A CA 1
ATOM 644 C C . LYS A 1 84 ? 5.703 7.963 0.625 1.00 94.44 84 LYS A C 1
ATOM 646 O O . LYS A 1 84 ? 4.915 8.108 1.560 1.00 94.44 84 LYS A O 1
ATOM 651 N N . LEU A 1 85 ? 6.254 6.810 0.267 1.00 96.50 85 LEU A N 1
ATOM 652 C CA . LEU A 1 85 ? 6.231 5.585 1.053 1.00 96.50 85 LEU A CA 1
ATOM 653 C C . LEU A 1 85 ? 7.636 5.367 1.613 1.00 96.50 85 LEU A C 1
ATOM 655 O O . LEU A 1 85 ? 8.614 5.455 0.873 1.00 96.50 85 LEU A O 1
ATOM 659 N N . SER A 1 86 ? 7.740 5.109 2.910 1.00 96.06 86 SER A N 1
ATOM 660 C CA . SER A 1 86 ? 8.995 4.738 3.566 1.00 96.06 86 SER A CA 1
ATOM 661 C C . SER A 1 86 ? 8.750 3.683 4.634 1.00 96.06 86 SER A C 1
ATOM 663 O O . SER A 1 86 ? 7.641 3.544 5.140 1.00 96.06 86 SER A O 1
ATOM 665 N N . THR A 1 87 ? 9.782 2.935 5.003 1.00 97.38 87 THR A N 1
ATOM 666 C CA . THR A 1 87 ? 9.717 2.008 6.135 1.00 97.38 87 THR A CA 1
ATOM 667 C C . THR A 1 87 ? 9.685 2.776 7.454 1.00 97.38 87 THR A C 1
ATOM 669 O O . THR A 1 87 ? 10.337 3.812 7.573 1.00 97.38 87 THR A O 1
ATOM 672 N N . TYR A 1 88 ? 8.980 2.264 8.462 1.00 96.50 88 TYR A N 1
ATOM 673 C CA . TYR A 1 88 ? 9.171 2.714 9.841 1.00 96.50 88 TYR A CA 1
ATOM 674 C C . TYR A 1 88 ? 10.371 1.974 10.476 1.00 96.50 88 TYR A C 1
ATOM 676 O O . TYR A 1 88 ? 10.502 0.761 10.257 1.00 96.50 88 TYR A O 1
ATOM 684 N N . PRO A 1 89 ? 11.221 2.635 11.284 1.00 94.81 89 PRO A N 1
ATOM 685 C CA . PRO A 1 89 ? 11.245 4.077 11.573 1.00 94.81 89 PRO A CA 1
ATOM 686 C C . PRO A 1 89 ? 11.792 4.909 10.394 1.00 94.81 89 PRO A C 1
ATOM 688 O O . PRO A 1 89 ? 12.696 4.460 9.695 1.00 94.81 89 PRO A O 1
ATOM 691 N N . ASP A 1 90 ? 11.265 6.126 10.185 1.00 93.62 90 ASP A N 1
ATOM 692 C CA . ASP A 1 90 ? 11.629 7.020 9.062 1.00 93.62 90 ASP A CA 1
ATOM 693 C C . ASP A 1 90 ? 12.489 8.235 9.472 1.00 93.62 90 ASP A C 1
ATOM 695 O O . ASP A 1 90 ? 12.638 9.181 8.698 1.00 93.62 90 ASP A O 1
ATOM 699 N N . SER A 1 91 ? 13.046 8.224 10.688 1.00 91.75 91 SER A N 1
ATOM 700 C CA . SER A 1 91 ? 13.833 9.323 11.281 1.00 91.75 91 SER A CA 1
ATOM 701 C C . SER A 1 91 ? 13.100 10.670 11.379 1.00 91.75 91 SER A C 1
ATOM 703 O O . SER A 1 91 ? 13.734 11.705 11.582 1.00 91.75 91 SER A O 1
ATOM 705 N N . VAL A 1 92 ? 11.767 10.686 11.271 1.00 92.44 92 VAL A N 1
ATOM 706 C CA . VAL A 1 92 ? 10.955 11.891 11.462 1.00 92.44 92 VAL A CA 1
ATOM 707 C C . VAL A 1 92 ? 10.276 11.832 12.827 1.00 92.44 92 VAL A C 1
ATOM 709 O O . VAL A 1 92 ? 9.416 10.992 13.069 1.00 92.44 92 VAL A O 1
ATOM 712 N N . ALA A 1 93 ? 10.622 12.769 13.713 1.00 89.38 93 ALA A N 1
ATOM 713 C CA . ALA A 1 93 ? 10.135 12.790 15.096 1.00 89.38 93 ALA A CA 1
ATOM 714 C C . ALA A 1 93 ? 8.601 12.886 15.226 1.00 89.38 93 ALA A C 1
ATOM 716 O O . ALA A 1 93 ? 8.039 12.435 16.217 1.00 89.38 93 ALA A O 1
ATOM 717 N N . SER A 1 94 ? 7.916 13.469 14.236 1.00 90.31 94 SER A N 1
ATOM 718 C CA . SER A 1 94 ? 6.453 13.600 14.227 1.00 90.31 94 SER A CA 1
ATOM 719 C C . SER A 1 94 ? 5.714 12.385 13.661 1.00 90.31 94 SER A C 1
ATOM 721 O O . SER A 1 94 ? 4.483 12.396 13.606 1.00 90.31 94 SER A O 1
ATOM 723 N N . THR A 1 95 ? 6.431 11.351 13.213 1.00 94.88 95 THR A N 1
ATOM 724 C CA . THR A 1 95 ? 5.812 10.101 12.771 1.00 94.88 95 THR A CA 1
ATOM 725 C C . THR A 1 95 ? 5.250 9.366 13.990 1.00 94.88 95 THR A C 1
ATOM 727 O O . THR A 1 95 ? 6.010 9.066 14.912 1.00 94.88 95 THR A O 1
ATOM 730 N N . PRO A 1 96 ? 3.940 9.057 14.027 1.00 92.25 96 PRO A N 1
ATOM 731 C CA . PRO A 1 96 ? 3.370 8.302 15.131 1.00 92.25 96 PRO A CA 1
ATOM 732 C C . PRO A 1 96 ? 3.950 6.879 15.164 1.00 92.25 96 PRO A C 1
ATOM 734 O O . PRO A 1 96 ? 4.324 6.343 14.111 1.00 92.25 96 PRO A O 1
ATOM 737 N N . PRO A 1 97 ? 3.998 6.241 16.346 1.00 94.44 97 PRO A N 1
ATOM 738 C CA . PRO A 1 97 ? 4.410 4.849 16.444 1.00 94.44 97 PRO A CA 1
ATOM 739 C C . PRO A 1 97 ? 3.491 3.952 15.598 1.00 94.44 97 PRO A C 1
ATOM 741 O O . PRO A 1 97 ? 2.333 4.307 15.343 1.00 94.44 97 PRO A O 1
ATOM 744 N N . PRO A 1 98 ? 3.992 2.797 15.134 1.00 95.69 98 PRO A N 1
ATOM 745 C CA . PRO A 1 98 ? 3.183 1.863 14.377 1.00 95.69 98 PRO A CA 1
ATOM 746 C C . PRO A 1 98 ? 2.043 1.313 15.244 1.00 95.69 98 PRO A C 1
ATOM 748 O O . PRO A 1 98 ? 2.222 1.148 16.455 1.00 95.69 98 PRO A O 1
ATOM 751 N N . PRO A 1 99 ? 0.890 0.989 14.635 1.00 95.88 99 PRO A N 1
ATOM 752 C CA . PRO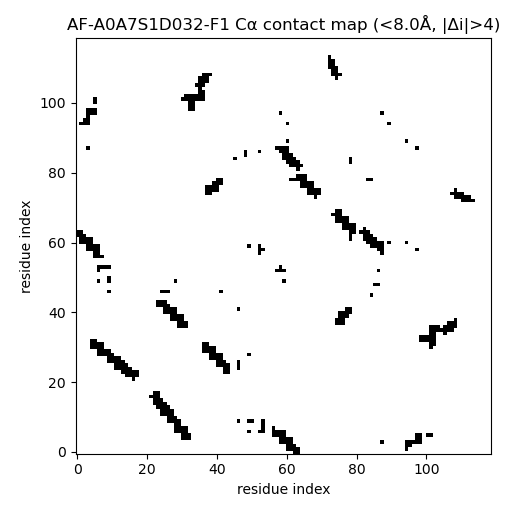 A 1 99 ? -0.156 0.226 15.305 1.00 95.88 99 PRO A CA 1
ATOM 753 C C . PRO A 1 99 ? 0.399 -1.085 15.869 1.00 95.88 99 PRO A C 1
ATOM 755 O O . PRO A 1 99 ? 1.311 -1.679 15.290 1.00 95.88 99 PRO A O 1
ATOM 758 N N . SER A 1 100 ? -0.162 -1.558 16.980 1.00 95.06 100 SER A N 1
ATOM 759 C CA . SER A 1 100 ? 0.259 -2.820 17.604 1.00 95.06 100 SER A CA 1
ATOM 760 C C . SER A 1 100 ? -0.324 -4.048 16.908 1.00 95.06 100 SER A C 1
ATOM 762 O O . SER A 1 100 ? 0.270 -5.123 16.948 1.00 95.06 100 SER A O 1
ATOM 764 N N . THR A 1 101 ? -1.492 -3.905 16.279 1.00 97.06 101 THR A N 1
ATOM 765 C CA . THR A 1 101 ? -2.212 -4.998 15.620 1.00 97.06 101 THR A CA 1
ATOM 766 C C . THR A 1 101 ? -2.924 -4.502 14.367 1.00 97.06 101 THR A C 1
ATOM 768 O O . THR A 1 101 ? -3.110 -3.302 14.173 1.00 97.06 101 THR A O 1
ATOM 771 N N . MET A 1 102 ? -3.314 -5.438 13.501 1.00 96.75 102 MET A N 1
ATOM 772 C CA . MET A 1 102 ? -4.073 -5.156 12.287 1.00 96.75 102 MET A CA 1
ATOM 773 C C . MET A 1 102 ? -5.312 -6.049 12.240 1.00 96.75 102 MET A C 1
ATOM 775 O O . MET A 1 102 ? -5.196 -7.277 12.222 1.00 96.75 102 MET A O 1
ATOM 779 N N . ASN A 1 103 ? -6.498 -5.445 12.190 1.00 97.50 103 ASN A N 1
ATOM 780 C CA . ASN A 1 103 ? -7.754 -6.186 12.135 1.00 97.50 103 ASN A CA 1
ATOM 781 C C . ASN A 1 103 ? -8.067 -6.648 10.704 1.00 97.50 103 ASN A C 1
ATOM 783 O O . ASN A 1 103 ? -8.672 -5.934 9.902 1.00 97.50 103 ASN A O 1
ATOM 787 N N . ARG A 1 104 ? -7.679 -7.889 10.402 1.00 95.19 104 ARG A N 1
ATOM 788 C CA . ARG A 1 104 ? -7.875 -8.521 9.087 1.00 95.19 104 ARG A CA 1
ATOM 789 C C . ARG A 1 104 ? -9.327 -8.907 8.791 1.00 95.19 104 ARG A C 1
ATOM 791 O O . ARG A 1 104 ? -9.672 -9.077 7.628 1.00 95.19 104 ARG A O 1
ATOM 798 N N . ASN A 1 105 ? -10.187 -8.997 9.807 1.00 97.12 105 ASN A N 1
ATOM 799 C CA . ASN A 1 105 ? -11.597 -9.361 9.625 1.00 97.12 105 ASN A CA 1
ATOM 800 C C . ASN A 1 105 ? -12.429 -8.201 9.061 1.00 97.12 105 ASN A C 1
ATOM 802 O O . ASN A 1 105 ? -13.501 -8.421 8.504 1.00 97.12 105 ASN A O 1
ATOM 806 N N . ARG A 1 106 ? -11.946 -6.959 9.197 1.00 97.50 106 ARG A N 1
ATOM 807 C CA . ARG A 1 106 ? -12.631 -5.760 8.708 1.00 97.50 106 ARG A CA 1
ATOM 808 C C . ARG A 1 106 ? -11.864 -5.143 7.548 1.00 97.50 106 ARG A C 1
ATOM 810 O O . ARG A 1 106 ? -11.043 -4.252 7.742 1.00 97.50 106 ARG A O 1
ATOM 817 N N . ASN A 1 107 ? -12.140 -5.628 6.342 1.00 97.50 107 ASN A N 1
ATOM 818 C CA . ASN A 1 107 ? -11.503 -5.145 5.122 1.00 97.50 107 ASN A CA 1
ATOM 819 C C . ASN A 1 107 ? -12.394 -4.125 4.391 1.00 97.50 107 ASN A C 1
ATOM 821 O O . ASN A 1 107 ? -13.353 -4.488 3.708 1.00 97.50 107 ASN A O 1
ATOM 825 N N . PHE A 1 108 ? -12.052 -2.840 4.502 1.00 97.19 108 PHE A N 1
ATOM 826 C CA . PHE A 1 108 ? -12.785 -1.739 3.869 1.00 97.19 108 PHE A CA 1
ATOM 827 C C . PHE A 1 108 ? -12.706 -1.766 2.339 1.00 97.19 108 PHE A C 1
ATOM 829 O O . PHE A 1 108 ? -13.569 -1.214 1.661 1.00 97.19 108 PHE A O 1
ATOM 836 N N . SER A 1 109 ? -11.706 -2.443 1.775 1.00 96.94 109 SER A N 1
ATOM 837 C CA . SER A 1 109 ? -11.542 -2.587 0.329 1.00 96.94 109 SER A CA 1
ATOM 838 C C . SER A 1 109 ? -12.528 -3.557 -0.323 1.00 96.94 109 SER A C 1
ATOM 840 O O . SER A 1 109 ? -12.561 -3.619 -1.553 1.00 96.94 109 SER A O 1
ATOM 842 N N . LEU A 1 110 ? -13.324 -4.282 0.470 1.00 95.88 110 LEU A N 1
ATOM 843 C CA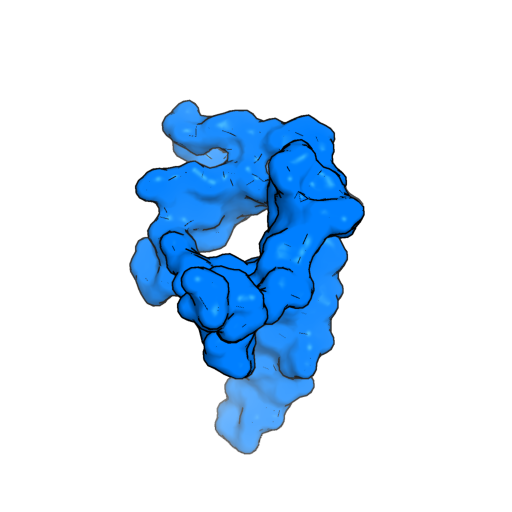 . LEU A 1 110 ? -14.393 -5.167 -0.005 1.00 95.88 110 LEU A CA 1
ATOM 844 C C . LEU A 1 110 ? -15.769 -4.489 -0.035 1.00 95.88 110 LEU A C 1
ATOM 846 O O . LEU A 1 110 ? -16.704 -5.036 -0.611 1.00 95.88 110 LEU A O 1
ATOM 850 N N . ILE A 1 111 ? -15.907 -3.304 0.564 1.00 95.62 111 ILE A N 1
ATOM 851 C CA . ILE A 1 111 ? -17.182 -2.581 0.611 1.00 95.62 111 ILE A CA 1
ATOM 852 C C . ILE A 1 111 ? -17.485 -2.027 -0.784 1.00 9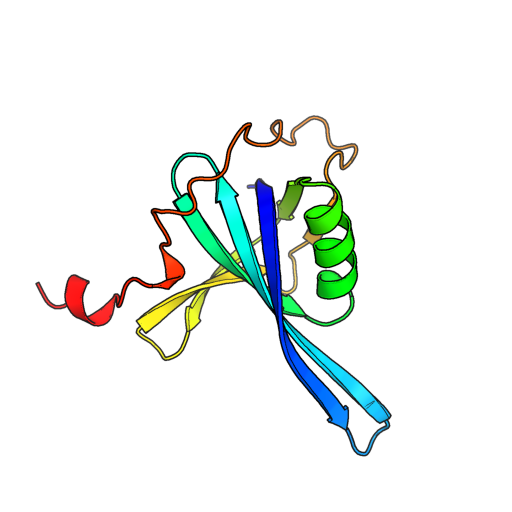5.62 111 ILE A C 1
ATOM 854 O O . ILE A 1 111 ? -16.653 -1.320 -1.357 1.00 95.62 111 ILE A O 1
ATOM 858 N N . ASP A 1 112 ? -18.654 -2.362 -1.337 1.00 94.69 112 ASP A N 1
ATOM 859 C CA . ASP A 1 112 ? -19.189 -1.719 -2.542 1.00 94.69 112 ASP A CA 1
ATOM 860 C C . ASP A 1 112 ? -19.907 -0.427 -2.126 1.00 94.69 112 ASP A C 1
ATOM 862 O O . ASP A 1 112 ? -21.010 -0.455 -1.580 1.00 94.69 112 ASP A O 1
ATOM 866 N N . LEU A 1 113 ? -19.268 0.718 -2.372 1.00 92.56 113 LEU A N 1
ATOM 867 C CA . LEU A 1 113 ? -19.816 2.028 -2.022 1.00 92.56 113 LEU A CA 1
ATOM 868 C C . LEU A 1 113 ? -21.067 2.395 -2.825 1.00 92.56 113 LEU A C 1
ATOM 870 O O . LEU A 1 113 ? -21.834 3.241 -2.372 1.00 92.56 113 LEU A O 1
ATOM 874 N N . SER A 1 114 ? -21.310 1.761 -3.977 1.00 89.50 114 SER A N 1
ATOM 875 C CA . SER A 1 114 ? -22.526 2.022 -4.756 1.00 89.50 114 SER A CA 1
ATOM 876 C C . SER A 1 114 ? -23.793 1.525 -4.063 1.00 89.50 114 SER A C 1
ATOM 878 O O . SER A 1 114 ? -24.858 2.062 -4.335 1.00 89.50 114 SER A O 1
ATOM 880 N N . LEU A 1 115 ? -23.671 0.558 -3.146 1.00 90.06 115 LEU A N 1
ATOM 881 C CA . LEU A 1 115 ? -24.784 0.038 -2.344 1.00 90.06 115 LEU A CA 1
ATOM 882 C C . LEU A 1 115 ? -25.032 0.848 -1.068 1.00 90.06 115 LEU A C 1
ATOM 884 O O . LEU A 1 115 ? -26.075 0.702 -0.446 1.00 90.06 115 LEU A O 1
ATOM 888 N N . VAL A 1 116 ? -24.065 1.673 -0.662 1.00 84.06 116 VAL A N 1
ATOM 889 C CA . VAL A 1 116 ? -24.158 2.514 0.541 1.00 84.06 116 VAL A CA 1
ATOM 890 C C . VAL A 1 116 ? -24.653 3.912 0.184 1.00 84.06 116 VAL A C 1
ATOM 892 O O . VAL A 1 116 ? -25.404 4.512 0.936 1.00 84.06 116 VAL A O 1
ATOM 895 N N . ALA A 1 117 ? -24.236 4.440 -0.969 1.00 72.81 117 ALA A N 1
ATOM 896 C CA . ALA A 1 117 ? -24.636 5.767 -1.434 1.00 72.81 117 ALA A CA 1
ATOM 897 C C . ALA A 1 117 ? -26.037 5.807 -2.076 1.00 72.81 117 ALA A C 1
ATOM 899 O O . ALA A 1 117 ? -26.489 6.876 -2.477 1.00 72.81 117 ALA A O 1
ATOM 900 N N . SER A 1 118 ? -26.679 4.648 -2.248 1.00 63.00 118 SER A N 1
ATOM 901 C CA . SER A 1 118 ? -28.020 4.506 -2.824 1.00 63.00 118 SER A CA 1
ATOM 902 C C . SER A 1 118 ? -29.154 4.542 -1.792 1.00 63.00 118 SER A C 1
ATOM 904 O O . SER A 1 118 ? -30.314 4.442 -2.191 1.00 63.00 118 SER A O 1
ATOM 906 N N . GLU A 1 119 ? -28.827 4.659 -0.504 1.00 49.38 119 GLU A N 1
ATOM 907 C CA . GLU A 1 119 ? -29.772 4.933 0.591 1.00 49.38 119 GLU A CA 1
ATOM 908 C C . GLU A 1 119 ? -29.770 6.427 0.944 1.00 49.38 119 GLU A C 1
ATOM 910 O O . GLU A 1 119 ? -30.873 6.962 1.201 1.00 49.38 119 GLU A O 1
#

Organism: Cyclophora tenuis (NCBI:txid216820)